Protein AF-M6KNP0-F1 (afdb_monom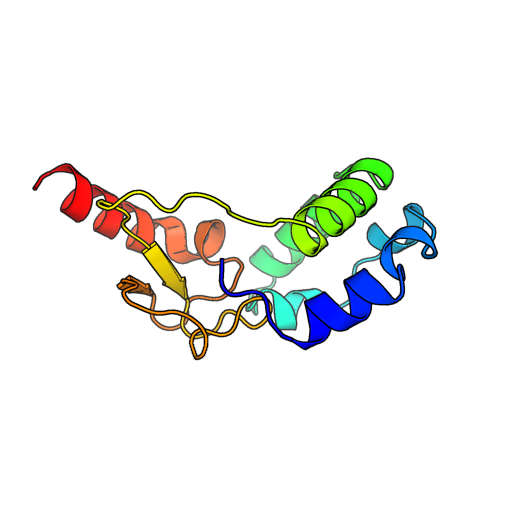er)

pLDDT: mean 92.95, std 5.59, range [58.66, 97.44]

Solvent-accessible surface area (backbone atoms only — not comparable to full-atom values): 7300 Å² total; per-residue (Å²): 125,74,72,55,69,67,48,52,51,44,44,74,70,40,48,62,76,71,51,62,37,68,60,70,42,59,82,52,75,67,52,36,59,38,32,44,50,82,53,69,66,55,48,49,50,52,44,51,50,38,62,71,46,55,30,64,55,54,43,46,51,54,50,48,61,50,65,65,75,78,91,75,78,73,92,88,67,89,42,77,43,23,68,43,13,59,77,61,48,44,92,60,60,75,85,53,51,70,40,82,82,15,15,62,49,25,78,73,81,38,38,67,64,51,50,54,52,50,48,60,65,71,76,106

Radius of gyration: 15.92 Å; Cα contacts (8 Å, |Δi|>4): 126; chains: 1; bounding box: 36×23×44 Å

Mean predicted aligned error: 3.73 Å

Organism: NCBI:txid1049928

Structure (mmCIF, N/CA/C/O backbone):
data_AF-M6KNP0-F1
#
_entry.id   AF-M6KNP0-F1
#
loop_
_atom_site.group_PDB
_atom_site.id
_atom_site.type_symbol
_atom_site.label_atom_id
_atom_site.label_alt_id
_atom_site.label_comp_id
_atom_site.label_asym_id
_atom_site.label_entity_id
_atom_site.label_seq_id
_atom_site.pdbx_PDB_ins_code
_atom_site.Cartn_x
_atom_site.Cartn_y
_atom_site.Cartn_z
_atom_site.occupancy
_atom_site.B_iso_or_equiv
_atom_site.auth_seq_id
_atom_site.auth_comp_id
_atom_site.auth_asym_id
_atom_site.auth_atom_id
_atom_site.pdbx_PDB_model_num
ATOM 1 N N . MET A 1 1 ? -14.562 -4.604 -3.640 1.00 62.22 1 MET A N 1
ATOM 2 C CA . MET A 1 1 ? -13.658 -3.453 -3.440 1.00 62.22 1 MET A CA 1
ATOM 3 C C . MET A 1 1 ? -14.157 -2.296 -4.284 1.00 62.22 1 MET A C 1
ATOM 5 O O . MET A 1 1 ? -14.415 -2.495 -5.469 1.00 62.22 1 MET A O 1
ATOM 9 N N . GLU A 1 2 ? -14.335 -1.118 -3.696 1.00 74.25 2 GLU A N 1
ATOM 10 C CA . GLU A 1 2 ? -14.739 0.072 -4.449 1.00 74.25 2 GLU A CA 1
ATOM 11 C C . GLU A 1 2 ? -13.529 0.640 -5.210 1.00 74.25 2 GLU A C 1
ATOM 13 O O . GLU A 1 2 ? -12.703 1.372 -4.673 1.00 74.25 2 GLU A O 1
ATOM 18 N N . MET A 1 3 ? -13.395 0.246 -6.478 1.00 85.81 3 MET A N 1
ATOM 19 C CA . MET A 1 3 ? -12.296 0.667 -7.348 1.00 85.81 3 MET A CA 1
ATOM 20 C C 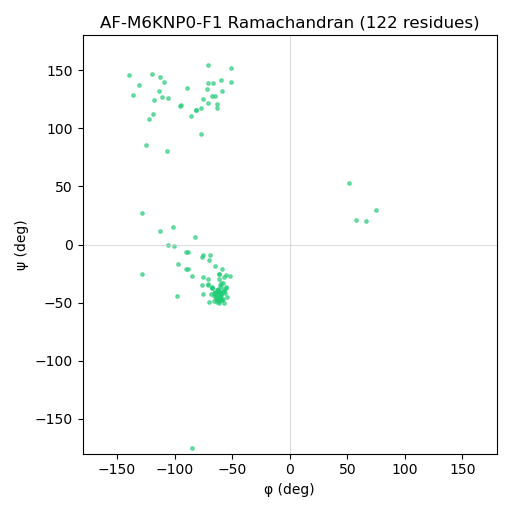. MET A 1 3 ? -12.499 2.121 -7.823 1.00 85.81 3 MET A C 1
ATOM 22 O O . MET A 1 3 ? -13.528 2.412 -8.446 1.00 85.81 3 MET A O 1
ATOM 26 N N . PRO A 1 4 ? -11.530 3.037 -7.620 1.00 89.50 4 PRO A N 1
ATOM 27 C CA . PRO A 1 4 ? -11.577 4.383 -8.186 1.00 89.50 4 PRO A CA 1
ATOM 28 C C . PRO A 1 4 ? -11.859 4.391 -9.697 1.00 89.50 4 PRO A C 1
ATOM 30 O O . PRO A 1 4 ? -11.313 3.592 -10.458 1.00 89.50 4 PRO A O 1
ATOM 33 N N . LYS A 1 5 ? -12.682 5.339 -10.170 1.00 89.88 5 LYS A N 1
ATOM 34 C CA . LYS A 1 5 ? -13.092 5.422 -11.590 1.00 89.88 5 LYS A CA 1
ATOM 35 C C . LYS A 1 5 ? -11.903 5.499 -12.558 1.00 89.88 5 LYS A C 1
ATOM 37 O O . LYS A 1 5 ? -11.941 4.881 -13.619 1.00 89.88 5 LYS A O 1
ATOM 42 N N . ILE A 1 6 ? -10.835 6.199 -12.169 1.00 91.50 6 ILE A N 1
ATOM 43 C CA . ILE A 1 6 ? -9.605 6.320 -12.963 1.00 91.50 6 ILE A CA 1
ATOM 44 C C . ILE A 1 6 ? -8.957 4.955 -13.239 1.00 91.50 6 ILE A C 1
ATOM 46 O O . ILE A 1 6 ? -8.488 4.703 -14.343 1.00 91.50 6 ILE A O 1
ATOM 50 N N . TYR A 1 7 ? -9.007 4.029 -12.283 1.00 92.25 7 TYR A N 1
ATOM 51 C CA . TYR A 1 7 ? -8.454 2.684 -12.438 1.00 92.25 7 TYR A CA 1
ATOM 52 C C . TYR A 1 7 ? -9.276 1.837 -13.407 1.00 92.25 7 TYR A C 1
ATOM 54 O O . TYR A 1 7 ? -8.704 1.103 -14.210 1.00 92.25 7 TYR A O 1
ATOM 62 N N . ARG A 1 8 ? -10.604 2.010 -13.429 1.00 90.62 8 ARG A N 1
ATOM 63 C CA . ARG A 1 8 ? -11.464 1.380 -14.446 1.00 90.62 8 ARG A CA 1
ATOM 64 C C . ARG A 1 8 ? -11.117 1.868 -15.853 1.00 90.62 8 ARG A C 1
ATOM 66 O O . ARG A 1 8 ? -11.064 1.059 -16.772 1.00 90.62 8 ARG A O 1
ATOM 73 N N . PHE A 1 9 ? -10.822 3.159 -16.009 1.00 93.62 9 PHE A N 1
ATOM 74 C CA . PHE A 1 9 ? -10.394 3.733 -17.286 1.00 93.62 9 PHE A CA 1
ATOM 75 C C . PHE A 1 9 ? -9.025 3.200 -17.737 1.00 93.62 9 PHE A C 1
ATOM 77 O O . PHE A 1 9 ? -8.896 2.709 -18.856 1.00 93.62 9 PHE A O 1
ATOM 84 N N . ILE A 1 10 ? -8.025 3.200 -16.846 1.00 93.69 10 ILE A N 1
ATOM 85 C CA . ILE A 1 10 ? -6.694 2.616 -17.105 1.00 93.69 10 ILE A CA 1
ATOM 86 C C . ILE A 1 10 ? -6.813 1.137 -17.506 1.00 93.69 10 ILE A C 1
ATOM 88 O O . ILE A 1 10 ? -6.131 0.687 -18.430 1.00 93.69 10 ILE A O 1
ATOM 92 N N . SER A 1 11 ? -7.685 0.388 -16.822 1.00 93.38 11 SER A N 1
ATOM 93 C CA . SER A 1 11 ? -7.969 -1.021 -17.109 1.00 93.38 11 SER A CA 1
ATOM 94 C C . SER A 1 11 ? -8.580 -1.209 -18.500 1.00 93.38 11 SER A C 1
ATOM 96 O O . SER A 1 11 ? -8.088 -2.032 -19.273 1.00 93.38 11 SER A O 1
ATOM 98 N N . ALA A 1 12 ? -9.595 -0.407 -18.848 1.00 93.25 12 ALA A N 1
ATOM 99 C CA . ALA A 1 12 ? -10.278 -0.456 -20.141 1.00 93.25 12 ALA A CA 1
ATOM 100 C C . ALA A 1 12 ? -9.341 -0.132 -21.314 1.00 93.25 12 ALA A C 1
ATOM 102 O O . ALA A 1 12 ? -9.386 -0.805 -22.339 1.00 93.25 12 ALA A O 1
ATOM 103 N N . LEU A 1 13 ? -8.443 0.840 -21.136 1.00 94.88 13 LEU A N 1
ATOM 104 C CA . LEU A 1 13 ? -7.423 1.189 -22.127 1.00 94.88 13 LEU A CA 1
ATOM 105 C C . LEU A 1 13 ? -6.259 0.187 -22.201 1.00 94.88 13 LEU A C 1
ATOM 107 O O . LEU A 1 13 ? -5.406 0.298 -23.075 1.00 94.88 13 LEU A O 1
ATOM 111 N N . GLY A 1 14 ? -6.167 -0.773 -21.276 1.00 93.81 14 GLY A N 1
ATOM 112 C CA . GLY A 1 14 ? -5.097 -1.770 -21.275 1.00 93.81 14 GLY A CA 1
ATOM 113 C C . GLY A 1 14 ? -3.696 -1.202 -21.009 1.00 93.81 14 GLY A C 1
ATOM 114 O O . GLY A 1 14 ? -2.712 -1.879 -21.307 1.00 93.81 14 GLY A O 1
ATOM 115 N N . ILE A 1 15 ? -3.584 -0.009 -20.409 1.00 94.94 15 ILE A N 1
ATOM 116 C CA . ILE A 1 15 ? -2.311 0.720 -20.236 1.00 94.94 15 ILE A CA 1
ATOM 117 C C . ILE A 1 15 ? -1.258 -0.148 -19.537 1.00 94.94 15 ILE A C 1
ATOM 119 O O . ILE A 1 15 ? -0.124 -0.244 -20.003 1.00 94.94 15 ILE A O 1
ATOM 123 N N . ILE A 1 16 ? -1.634 -0.852 -18.461 1.00 94.88 16 ILE A N 1
ATOM 124 C CA . ILE A 1 16 ? -0.698 -1.709 -17.710 1.00 94.88 16 ILE A CA 1
ATOM 125 C C . ILE A 1 16 ? -0.097 -2.815 -18.590 1.00 94.88 16 ILE A C 1
ATOM 127 O O . ILE A 1 16 ? 1.064 -3.186 -18.425 1.00 94.88 16 ILE A O 1
ATOM 131 N N . LYS A 1 17 ? -0.854 -3.332 -19.567 1.00 91.75 17 LYS A N 1
ATOM 132 C CA . LYS A 1 17 ? -0.347 -4.348 -20.498 1.00 91.75 17 LYS A CA 1
ATOM 133 C C . LYS A 1 17 ? 0.668 -3.770 -21.483 1.00 91.75 17 LYS A C 1
ATOM 135 O O . LYS A 1 17 ? 1.605 -4.485 -21.837 1.00 91.75 17 LYS A O 1
ATOM 140 N N . MET A 1 18 ? 0.507 -2.514 -21.896 1.00 94.88 18 MET A N 1
ATOM 141 C CA . MET A 1 18 ? 1.383 -1.853 -22.870 1.00 94.88 18 MET A CA 1
ATOM 142 C C . MET A 1 18 ? 2.726 -1.437 -22.263 1.00 94.88 18 MET A C 1
ATOM 144 O O . MET A 1 18 ? 3.756 -1.534 -22.923 1.00 94.88 18 MET A O 1
ATOM 148 N N . VAL A 1 19 ? 2.744 -1.033 -20.991 1.00 95.31 19 VAL A N 1
ATOM 149 C CA . VAL A 1 19 ? 3.971 -0.591 -20.313 1.00 95.31 19 VAL A CA 1
ATOM 150 C C . VAL A 1 19 ? 4.946 -1.769 -20.123 1.00 95.31 19 VAL A C 1
ATOM 152 O O . VAL A 1 19 ? 4.555 -2.816 -19.588 1.00 95.31 19 VAL A O 1
ATOM 155 N N . PRO A 1 20 ? 6.223 -1.655 -20.537 1.00 96.88 20 PRO A N 1
ATOM 156 C CA . PRO A 1 20 ? 7.224 -2.693 -20.304 1.00 96.88 20 PRO A CA 1
ATOM 157 C C . PRO A 1 20 ? 7.427 -2.983 -18.813 1.00 96.88 20 PRO A C 1
ATOM 159 O O . PRO A 1 20 ? 7.459 -2.073 -17.991 1.00 96.88 20 PRO A O 1
ATOM 162 N N . ALA A 1 21 ? 7.612 -4.257 -18.454 1.00 96.38 21 ALA A N 1
ATOM 163 C CA . ALA A 1 21 ? 7.661 -4.673 -17.050 1.00 96.38 21 ALA A CA 1
ATOM 164 C C . ALA A 1 21 ? 8.743 -3.933 -16.238 1.00 96.38 21 ALA A C 1
ATOM 166 O O . ALA A 1 21 ? 8.497 -3.552 -15.098 1.00 96.38 21 ALA A O 1
ATOM 167 N N . PHE A 1 22 ? 9.921 -3.696 -16.827 1.00 95.50 22 PHE A N 1
ATOM 168 C CA . PHE A 1 22 ? 11.049 -3.053 -16.144 1.00 95.50 22 PHE A CA 1
ATOM 169 C C . PHE A 1 22 ? 10.742 -1.626 -15.663 1.00 95.50 22 PHE A C 1
ATOM 171 O O . PHE A 1 22 ? 11.336 -1.192 -14.680 1.00 95.50 22 PHE A O 1
ATOM 178 N N . VAL A 1 23 ? 9.797 -0.918 -16.298 1.00 95.50 23 VAL A N 1
ATOM 179 C CA . VAL A 1 23 ? 9.395 0.442 -15.899 1.00 95.50 23 VAL A CA 1
ATOM 180 C C . VAL A 1 23 ? 8.843 0.445 -14.474 1.00 95.50 23 VAL A C 1
ATOM 182 O O . VAL A 1 23 ? 9.123 1.358 -13.705 1.00 95.50 23 VAL A O 1
ATOM 185 N N . TYR A 1 24 ? 8.143 -0.619 -14.073 1.00 93.88 24 TYR A N 1
ATOM 186 C CA . TYR A 1 24 ? 7.589 -0.753 -12.724 1.00 93.88 24 TYR A CA 1
ATOM 187 C C . TYR A 1 24 ? 8.642 -0.941 -11.625 1.00 93.88 24 TYR A C 1
ATOM 189 O O . TYR A 1 24 ? 8.298 -0.880 -10.450 1.00 93.88 24 TYR A O 1
ATOM 197 N N . LYS A 1 25 ? 9.915 -1.156 -11.982 1.00 94.56 25 LYS A N 1
ATOM 198 C CA . LYS A 1 25 ? 11.027 -1.193 -11.020 1.00 94.56 25 LYS A CA 1
ATOM 199 C C . LYS A 1 25 ? 11.643 0.178 -10.748 1.00 94.56 25 LYS A C 1
ATOM 201 O O . LYS A 1 25 ? 12.520 0.289 -9.893 1.00 94.56 25 LYS A O 1
ATOM 206 N N . ILE A 1 26 ? 11.226 1.210 -11.478 1.00 93.25 26 ILE A N 1
ATOM 207 C CA . ILE A 1 26 ? 11.751 2.562 -11.319 1.00 93.25 26 ILE A CA 1
ATOM 208 C C . ILE A 1 26 ? 10.963 3.247 -10.205 1.00 93.25 26 ILE A C 1
ATOM 210 O O . ILE A 1 26 ? 9.782 3.560 -10.356 1.00 93.25 26 ILE A O 1
ATOM 214 N N . TYR A 1 27 ? 11.622 3.486 -9.073 1.00 92.75 27 TYR A N 1
ATOM 215 C CA . TYR A 1 27 ? 11.036 4.287 -8.004 1.00 92.75 27 TYR A CA 1
ATOM 216 C C . TYR A 1 27 ? 10.858 5.746 -8.452 1.00 92.75 27 TYR A C 1
ATOM 218 O O . TYR A 1 27 ? 11.755 6.339 -9.050 1.00 92.75 27 TYR A O 1
ATOM 226 N N . ASN A 1 28 ? 9.725 6.345 -8.081 1.00 92.00 28 ASN A N 1
ATOM 227 C CA . ASN A 1 28 ? 9.428 7.763 -8.264 1.00 92.00 28 ASN A CA 1
ATOM 228 C C . ASN A 1 28 ? 8.898 8.348 -6.936 1.00 92.00 28 ASN A C 1
ATOM 230 O O . ASN A 1 28 ? 8.066 7.695 -6.305 1.00 92.00 28 ASN A O 1
ATOM 234 N N . PRO A 1 29 ? 9.311 9.557 -6.500 1.00 91.88 29 PRO A N 1
ATOM 235 C CA . PRO A 1 29 ? 8.776 10.215 -5.299 1.00 91.88 29 PRO A CA 1
ATOM 236 C C . PRO A 1 29 ? 7.245 10.328 -5.236 1.00 91.88 29 PRO A C 1
ATOM 238 O O . PRO A 1 29 ? 6.678 10.316 -4.144 1.00 91.88 29 PRO A O 1
ATOM 241 N N . ILE A 1 30 ? 6.566 10.368 -6.386 1.00 93.75 30 ILE A N 1
ATOM 242 C CA . ILE A 1 30 ? 5.099 10.322 -6.471 1.00 93.75 30 ILE A CA 1
ATOM 243 C C . ILE A 1 30 ? 4.547 9.048 -5.814 1.00 93.75 30 ILE A C 1
ATOM 245 O O . ILE A 1 30 ? 3.486 9.098 -5.196 1.00 93.75 30 ILE A O 1
ATOM 249 N N . LEU A 1 31 ? 5.267 7.921 -5.882 1.00 93.88 31 LEU A N 1
ATOM 250 C CA . LEU A 1 31 ? 4.868 6.684 -5.208 1.00 93.88 31 LEU A CA 1
ATOM 251 C C . LEU A 1 31 ? 4.806 6.889 -3.697 1.00 93.88 31 LEU A C 1
ATOM 253 O O . LEU A 1 31 ? 3.807 6.541 -3.090 1.00 93.88 31 LEU A O 1
ATOM 257 N N . SER A 1 32 ? 5.797 7.539 -3.094 1.00 94.44 32 SER A N 1
ATOM 258 C CA . SER A 1 32 ? 5.783 7.818 -1.653 1.00 94.44 32 SER A CA 1
ATOM 259 C C . SER A 1 32 ? 4.584 8.675 -1.243 1.00 94.44 32 SER A C 1
ATOM 261 O O . SER A 1 32 ? 3.890 8.367 -0.273 1.00 94.44 32 SER A O 1
ATOM 263 N N . TYR A 1 33 ? 4.252 9.685 -2.050 1.00 94.56 33 TYR A N 1
ATOM 264 C CA . TYR A 1 33 ? 3.041 10.475 -1.846 1.00 94.56 33 TYR A CA 1
ATOM 265 C C . TYR A 1 33 ? 1.764 9.623 -1.937 1.00 94.56 33 TYR A C 1
ATOM 267 O O . TYR A 1 33 ? 0.917 9.706 -1.040 1.00 94.56 33 TYR A O 1
ATOM 275 N N . LEU A 1 34 ? 1.629 8.796 -2.983 1.00 94.38 34 LEU A N 1
ATOM 276 C CA . LEU A 1 34 ? 0.471 7.918 -3.200 1.00 94.38 34 LEU A CA 1
ATOM 277 C C . LEU A 1 34 ? 0.317 6.873 -2.088 1.00 94.38 34 LEU A C 1
ATOM 279 O O . LEU A 1 34 ? -0.795 6.615 -1.635 1.00 94.38 34 LEU A O 1
ATOM 283 N N . PHE A 1 35 ? 1.436 6.330 -1.611 1.00 95.00 35 PHE A N 1
ATOM 284 C CA . PHE A 1 35 ? 1.475 5.362 -0.521 1.00 95.00 35 PHE A CA 1
ATOM 285 C C . PHE A 1 35 ? 1.263 5.999 0.862 1.00 95.00 35 PHE A C 1
ATOM 287 O O . PHE A 1 35 ? 1.008 5.291 1.835 1.00 95.00 35 PHE A O 1
ATOM 294 N N . GLY A 1 36 ? 1.297 7.333 0.951 1.00 93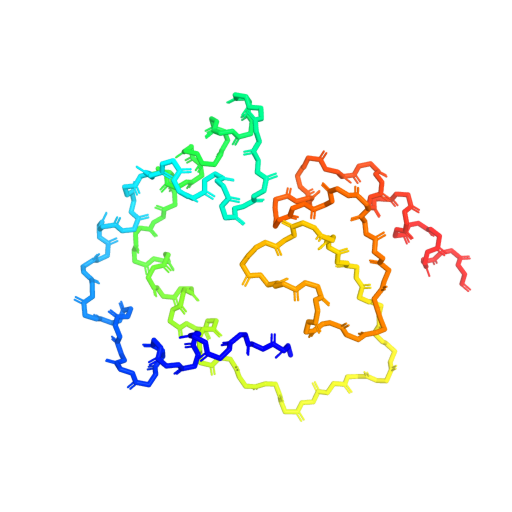.44 36 GLY A N 1
ATOM 295 C CA . GLY A 1 36 ? 1.063 8.071 2.191 1.00 93.44 36 GLY A CA 1
ATOM 296 C C . GLY A 1 36 ? 2.237 8.020 3.167 1.00 93.44 36 GLY A C 1
ATOM 297 O O . GLY A 1 36 ? 2.012 8.086 4.370 1.00 93.44 36 GLY A O 1
ATOM 298 N N . ILE A 1 37 ? 3.464 7.909 2.656 1.00 94.19 37 ILE A N 1
ATOM 299 C CA . ILE A 1 37 ? 4.688 7.825 3.459 1.00 94.19 37 ILE A CA 1
ATOM 300 C C . ILE A 1 37 ? 5.515 9.106 3.350 1.00 94.19 37 ILE A C 1
ATOM 302 O O . ILE A 1 37 ? 5.657 9.679 2.268 1.00 94.19 37 ILE A O 1
ATOM 306 N N . ASN A 1 38 ? 6.079 9.541 4.479 1.00 89.81 38 ASN A N 1
ATOM 307 C CA . ASN A 1 38 ? 6.857 10.782 4.575 1.00 89.81 38 ASN A CA 1
ATOM 308 C C . ASN A 1 38 ? 8.240 10.590 5.214 1.00 89.81 38 ASN A C 1
ATOM 310 O O . ASN A 1 38 ? 9.136 11.380 4.909 1.00 89.81 38 ASN A O 1
ATOM 314 N N . SER A 1 39 ? 8.423 9.565 6.053 1.00 94.62 39 SER A N 1
ATOM 315 C CA . SER A 1 39 ? 9.708 9.260 6.689 1.00 94.62 39 SER A CA 1
ATOM 316 C C . SER A 1 39 ? 10.711 8.710 5.675 1.00 94.62 39 SER A C 1
ATOM 318 O O . SER A 1 39 ? 10.336 8.174 4.624 1.00 94.62 39 SER A O 1
ATOM 320 N N . ASP A 1 40 ? 11.998 8.876 5.955 1.00 95.94 40 ASP A N 1
ATOM 321 C CA . ASP A 1 40 ? 13.043 8.381 5.060 1.00 95.94 40 ASP A CA 1
ATOM 322 C C . ASP A 1 40 ? 13.202 6.862 5.172 1.00 95.94 40 ASP A C 1
ATOM 324 O O . ASP A 1 40 ? 13.500 6.202 4.173 1.00 95.94 40 ASP A O 1
ATOM 328 N N . GLU A 1 41 ? 12.876 6.299 6.335 1.00 95.88 41 GLU A N 1
ATOM 329 C CA . GLU A 1 41 ? 12.795 4.865 6.595 1.00 95.88 41 GLU A CA 1
ATOM 330 C C . GLU A 1 41 ? 11.733 4.203 5.708 1.00 95.88 41 GLU A C 1
ATOM 332 O O . GLU A 1 41 ? 12.042 3.254 4.982 1.00 95.88 41 GLU A O 1
ATOM 337 N N . ASP A 1 42 ? 10.511 4.748 5.670 1.00 95.50 42 ASP A N 1
ATOM 338 C CA . ASP A 1 42 ? 9.427 4.207 4.842 1.00 95.50 42 ASP A CA 1
ATOM 339 C C . ASP A 1 42 ? 9.756 4.336 3.352 1.00 95.50 42 ASP A C 1
ATOM 341 O O . ASP A 1 42 ? 9.534 3.410 2.566 1.00 95.50 42 ASP A O 1
ATOM 345 N N . LYS A 1 43 ? 10.321 5.480 2.935 1.00 96.25 43 LYS A N 1
ATOM 346 C CA . LYS A 1 43 ? 10.748 5.688 1.541 1.00 96.25 43 LYS A CA 1
ATOM 347 C C . LYS A 1 43 ? 11.814 4.676 1.147 1.00 96.25 43 LYS A C 1
ATOM 349 O O . LYS A 1 43 ? 11.781 4.171 0.024 1.00 96.25 43 LYS A O 1
ATOM 354 N N . LYS A 1 44 ? 12.776 4.403 2.033 1.00 96.56 44 LYS A N 1
ATOM 355 C CA . LYS A 1 44 ? 13.810 3.391 1.808 1.00 96.56 44 LYS A CA 1
ATOM 356 C C . LYS A 1 44 ? 13.177 2.008 1.683 1.00 96.56 44 LYS A C 1
ATOM 358 O O . LYS A 1 44 ? 13.482 1.307 0.722 1.00 96.56 44 LYS A O 1
ATOM 363 N N . LEU A 1 45 ? 12.253 1.654 2.573 1.00 96.00 45 LEU A N 1
ATOM 364 C CA . LEU A 1 45 ? 11.559 0.371 2.528 1.00 96.00 45 LEU A CA 1
ATOM 365 C C . LEU A 1 45 ? 10.769 0.192 1.223 1.00 96.00 45 LEU A C 1
ATOM 367 O O . LEU A 1 45 ? 10.890 -0.843 0.571 1.00 96.00 45 LEU A O 1
ATOM 371 N N . LEU A 1 46 ? 10.027 1.214 0.783 1.00 95.94 46 LEU A N 1
ATOM 372 C CA . LEU A 1 46 ? 9.300 1.177 -0.488 1.00 95.94 46 LEU A CA 1
ATOM 373 C C . LEU A 1 46 ? 10.249 1.044 -1.691 1.00 95.94 46 LEU A C 1
ATOM 375 O O . LEU A 1 46 ? 9.980 0.267 -2.610 1.00 95.94 46 LEU A O 1
ATOM 379 N N . LYS A 1 47 ? 11.375 1.772 -1.694 1.00 96.31 47 LYS A N 1
ATOM 380 C CA . LYS A 1 47 ? 12.414 1.652 -2.732 1.00 96.31 47 LYS A CA 1
ATOM 381 C C . LYS A 1 47 ? 12.983 0.238 -2.792 1.00 96.31 47 LYS A C 1
ATOM 383 O O . LYS A 1 47 ? 13.075 -0.327 -3.882 1.00 96.31 47 LYS A O 1
ATOM 388 N N . ASP A 1 48 ? 13.342 -0.326 -1.643 1.00 95.94 48 ASP A N 1
ATOM 389 C CA . ASP A 1 48 ? 13.902 -1.673 -1.540 1.00 95.94 48 ASP A CA 1
ATOM 390 C C . ASP A 1 48 ? 12.875 -2.718 -1.996 1.00 95.94 48 ASP A C 1
ATOM 392 O O . ASP A 1 48 ? 13.200 -3.578 -2.814 1.00 95.94 48 ASP A O 1
ATOM 396 N N . PHE A 1 49 ? 11.610 -2.581 -1.587 1.00 94.62 49 PHE A N 1
ATOM 397 C CA . PHE A 1 49 ? 10.515 -3.441 -2.035 1.00 94.62 49 PHE A CA 1
ATOM 398 C C . PHE A 1 49 ? 10.362 -3.433 -3.564 1.00 94.62 49 PHE A C 1
ATOM 400 O O . PHE A 1 49 ? 10.364 -4.491 -4.195 1.00 94.62 49 PHE A O 1
ATOM 407 N N . ILE A 1 50 ? 10.301 -2.253 -4.191 1.00 95.69 50 ILE A N 1
ATOM 408 C CA . ILE A 1 50 ? 10.197 -2.116 -5.655 1.00 95.69 50 ILE A CA 1
ATOM 409 C C . ILE A 1 50 ? 11.431 -2.704 -6.354 1.00 95.69 50 ILE A C 1
ATOM 411 O O . ILE A 1 50 ? 11.318 -3.392 -7.373 1.00 95.69 50 ILE A O 1
ATOM 415 N N . LYS A 1 51 ? 12.626 -2.455 -5.806 1.00 95.56 51 LYS A N 1
ATOM 416 C CA . LYS A 1 51 ? 13.892 -2.937 -6.366 1.00 95.56 51 LYS A CA 1
ATOM 417 C C . LYS A 1 51 ? 14.023 -4.457 -6.273 1.00 95.56 51 LYS A C 1
ATOM 419 O O . LYS A 1 51 ? 14.573 -5.056 -7.197 1.00 95.56 51 LYS A O 1
ATOM 424 N N . LEU A 1 52 ? 13.549 -5.083 -5.203 1.00 96.56 52 LEU A N 1
ATOM 425 C CA . LEU A 1 52 ? 13.665 -6.529 -4.988 1.00 96.56 52 LEU A CA 1
ATOM 426 C C . LEU A 1 52 ? 12.541 -7.316 -5.671 1.00 96.56 52 LEU A C 1
ATOM 428 O O . LEU A 1 52 ? 12.750 -8.453 -6.091 1.00 96.56 52 LEU A O 1
ATOM 432 N N . THR A 1 53 ? 11.375 -6.703 -5.861 1.00 96.25 53 THR A N 1
ATOM 433 C CA . THR A 1 53 ? 10.229 -7.369 -6.482 1.00 96.25 53 THR A CA 1
ATOM 434 C C . THR A 1 53 ? 10.453 -7.606 -7.981 1.00 96.25 53 THR A C 1
ATOM 436 O O . THR A 1 53 ? 10.986 -6.768 -8.720 1.00 96.25 53 THR A O 1
ATOM 439 N N . ASN A 1 54 ? 10.041 -8.781 -8.463 1.00 97.44 54 ASN A N 1
ATOM 440 C CA . ASN A 1 54 ? 10.140 -9.134 -9.875 1.00 97.44 54 ASN A CA 1
ATOM 441 C C . ASN A 1 54 ? 9.247 -8.218 -10.735 1.00 97.44 54 ASN A C 1
ATOM 443 O O . ASN A 1 54 ? 8.043 -8.111 -10.518 1.00 97.44 54 ASN A O 1
ATOM 447 N N . ALA A 1 55 ? 9.822 -7.607 -11.770 1.00 97.31 55 ALA A N 1
ATOM 448 C CA . ALA A 1 55 ? 9.126 -6.668 -12.649 1.00 97.31 55 ALA A CA 1
ATOM 449 C C . ALA A 1 55 ? 7.870 -7.263 -13.320 1.00 97.31 55 ALA A C 1
ATOM 451 O O . ALA A 1 55 ? 6.837 -6.601 -13.441 1.00 97.31 55 ALA A O 1
ATOM 452 N N . LYS A 1 56 ? 7.951 -8.530 -13.757 1.00 97.44 56 LYS A N 1
ATOM 453 C CA . LYS A 1 56 ? 6.824 -9.244 -14.375 1.00 97.44 56 LYS A CA 1
ATOM 454 C C . LYS A 1 56 ? 5.718 -9.492 -13.352 1.00 97.44 56 LYS A C 1
ATOM 456 O O . LYS A 1 56 ? 4.550 -9.365 -13.704 1.00 97.44 56 LYS A O 1
ATOM 461 N N . PHE A 1 57 ? 6.086 -9.772 -12.100 1.00 97.12 57 PHE A N 1
ATOM 462 C CA . PHE A 1 57 ? 5.131 -9.911 -11.005 1.00 97.12 57 PHE A CA 1
ATOM 463 C C . PHE A 1 57 ? 4.401 -8.595 -10.718 1.00 97.12 57 PHE A C 1
ATOM 465 O O . PHE A 1 57 ? 3.179 -8.608 -10.672 1.00 97.12 57 PHE A O 1
ATOM 472 N N . ILE A 1 58 ? 5.098 -7.453 -10.627 1.00 96.38 58 ILE A N 1
ATOM 473 C CA . ILE A 1 58 ? 4.435 -6.149 -10.409 1.00 96.38 58 ILE A CA 1
ATOM 474 C C . ILE A 1 58 ? 3.436 -5.855 -11.538 1.00 96.38 58 ILE A C 1
ATOM 476 O O . ILE A 1 58 ? 2.278 -5.522 -11.283 1.00 96.38 58 ILE A O 1
ATOM 480 N N . LYS A 1 59 ? 3.858 -6.034 -12.798 1.00 97.12 59 LYS A N 1
ATOM 481 C CA . LYS A 1 59 ? 2.990 -5.839 -13.969 1.00 97.12 59 LYS A CA 1
ATOM 482 C C . LYS A 1 59 ? 1.763 -6.757 -13.938 1.00 97.12 59 LYS A C 1
ATOM 484 O O . LYS A 1 59 ? 0.652 -6.317 -14.249 1.00 97.12 59 LYS A O 1
ATOM 489 N N . TRP A 1 60 ? 1.957 -8.024 -13.573 1.00 96.69 60 TRP A N 1
ATOM 490 C CA . TRP A 1 60 ? 0.869 -8.981 -13.398 1.00 96.69 60 TRP A CA 1
ATOM 491 C C . TRP A 1 60 ? -0.076 -8.550 -12.270 1.00 96.69 60 TRP A C 1
ATOM 493 O O . TRP A 1 60 ? -1.273 -8.443 -12.513 1.00 96.69 60 TRP A O 1
ATOM 503 N N . ALA A 1 61 ? 0.443 -8.211 -11.088 1.00 95.88 61 ALA A N 1
ATOM 504 C CA . ALA A 1 61 ? -0.355 -7.838 -9.923 1.00 95.88 61 ALA A CA 1
ATOM 505 C C . ALA A 1 61 ? -1.237 -6.615 -10.210 1.00 95.88 61 ALA A C 1
ATOM 507 O O . ALA A 1 61 ? -2.442 -6.654 -9.972 1.00 95.88 61 ALA A O 1
ATOM 508 N N . LEU A 1 62 ? -0.672 -5.566 -10.820 1.00 94.62 62 LEU A N 1
ATOM 509 C CA . LEU A 1 62 ? -1.432 -4.389 -11.256 1.00 94.62 62 LEU A CA 1
ATOM 510 C C . LEU A 1 62 ? -2.521 -4.760 -12.270 1.00 94.62 62 LEU A C 1
ATOM 512 O O . LEU A 1 62 ? -3.655 -4.301 -12.158 1.00 94.62 62 LEU A O 1
ATOM 516 N N . SER A 1 63 ? -2.203 -5.620 -13.242 1.00 94.69 63 SER A N 1
ATOM 517 C CA . SER A 1 63 ? -3.184 -6.085 -14.232 1.00 94.69 63 SER A CA 1
ATOM 518 C C . SER A 1 63 ? -4.333 -6.862 -13.586 1.00 94.69 63 SER A C 1
ATOM 520 O O . SER A 1 63 ? -5.477 -6.718 -14.014 1.00 94.69 63 SER A O 1
ATOM 522 N N . THR A 1 64 ? -4.031 -7.679 -12.575 1.00 93.94 64 THR A N 1
ATOM 523 C CA . THR A 1 64 ? -5.006 -8.480 -11.829 1.00 93.94 64 THR A CA 1
ATOM 524 C C . THR A 1 64 ? -5.897 -7.593 -10.968 1.00 93.94 64 THR A C 1
ATOM 526 O O . THR A 1 64 ? -7.116 -7.678 -11.084 1.00 93.94 64 THR A O 1
ATOM 529 N N . ILE A 1 65 ? -5.318 -6.681 -10.178 1.00 92.56 65 ILE A N 1
ATOM 530 C CA . ILE A 1 65 ? -6.069 -5.754 -9.316 1.00 92.56 65 ILE A CA 1
ATOM 531 C C . ILE A 1 65 ? -7.037 -4.908 -10.150 1.00 92.56 65 ILE A C 1
ATOM 533 O O . ILE A 1 65 ? -8.220 -4.830 -9.830 1.00 92.56 65 ILE A O 1
ATOM 537 N N . LEU A 1 66 ? -6.578 -4.333 -11.267 1.00 92.50 66 LEU A N 1
ATOM 538 C CA . LEU A 1 66 ? -7.412 -3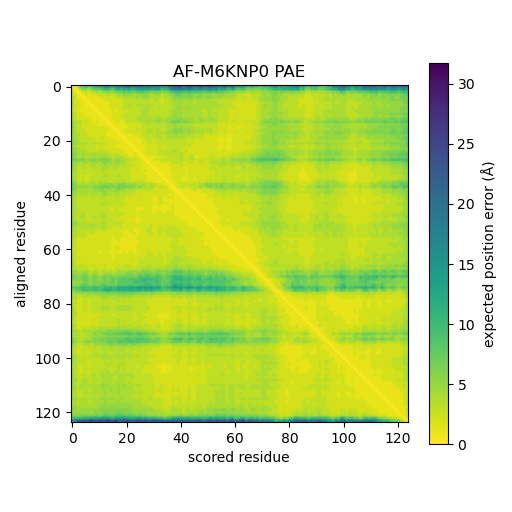.492 -12.136 1.00 92.50 66 LEU A CA 1
ATOM 539 C C . LEU A 1 66 ? -8.572 -4.230 -12.819 1.00 92.50 66 LEU A C 1
ATOM 541 O O . LEU A 1 66 ? -9.499 -3.592 -13.324 1.00 92.50 66 LEU A O 1
ATOM 545 N N . LYS A 1 67 ? -8.506 -5.559 -12.887 1.00 90.56 67 LYS A N 1
ATOM 546 C CA . LYS A 1 67 ? -9.548 -6.417 -13.461 1.00 90.56 67 LYS A CA 1
ATOM 547 C C . LYS A 1 67 ? -10.350 -7.159 -12.404 1.00 90.56 67 LYS A C 1
ATOM 549 O O . LYS A 1 67 ? -11.244 -7.921 -12.761 1.00 90.56 67 LYS A O 1
ATOM 554 N N . TRP A 1 68 ? -10.028 -6.958 -11.130 1.00 89.69 68 TRP A N 1
ATOM 555 C CA . TRP A 1 68 ? -10.680 -7.661 -10.047 1.00 89.69 68 TRP A CA 1
ATOM 556 C C . TRP A 1 68 ? -12.163 -7.301 -10.006 1.00 89.69 68 TRP A C 1
ATOM 558 O O . TRP A 1 68 ? -12.535 -6.137 -9.836 1.00 89.69 68 TRP A O 1
ATOM 568 N N . TYR A 1 69 ? -13.009 -8.317 -10.143 1.00 85.62 69 TYR A N 1
ATOM 569 C CA . TYR A 1 69 ? -14.450 -8.194 -10.018 1.00 85.62 69 TYR A CA 1
ATOM 570 C C . TYR A 1 69 ? -14.919 -9.134 -8.916 1.00 85.62 69 TYR A C 1
ATOM 572 O O . TYR A 1 69 ? -14.892 -10.352 -9.071 1.00 85.62 69 TYR A O 1
ATOM 580 N N . ASN A 1 70 ? -15.304 -8.553 -7.781 1.00 85.25 70 ASN A N 1
ATOM 581 C CA . ASN A 1 70 ? -15.799 -9.333 -6.659 1.00 85.25 70 ASN A CA 1
ATOM 582 C C . ASN A 1 70 ? -17.277 -9.670 -6.877 1.00 85.25 70 ASN A C 1
ATOM 584 O O . ASN A 1 70 ? -18.099 -8.756 -6.904 1.00 85.25 70 ASN A O 1
ATOM 588 N N . GLN A 1 71 ? -17.603 -10.954 -7.018 1.00 87.06 71 GLN A N 1
ATOM 589 C CA . GLN A 1 71 ? -18.983 -11.424 -7.203 1.00 87.06 71 GLN A CA 1
ATOM 590 C C . GLN A 1 71 ? -19.702 -11.702 -5.881 1.00 87.06 71 GLN A C 1
ATOM 592 O O . GLN A 1 71 ? -20.928 -11.700 -5.839 1.00 87.06 71 GLN A O 1
ATOM 597 N N . TYR A 1 72 ? -18.949 -11.919 -4.803 1.00 88.31 72 TYR A N 1
ATOM 598 C CA . TYR A 1 72 ? -19.488 -12.299 -3.506 1.00 88.31 72 TYR A CA 1
ATOM 599 C C . TYR A 1 72 ? -18.807 -11.510 -2.394 1.00 88.31 72 TYR A C 1
ATOM 601 O O . TYR A 1 72 ? -17.583 -11.452 -2.306 1.00 88.31 72 TYR A O 1
ATOM 609 N N . THR A 1 73 ? -19.608 -10.890 -1.537 1.00 83.88 73 THR A N 1
ATOM 610 C CA . THR A 1 73 ? -19.127 -10.195 -0.344 1.00 83.88 73 THR A CA 1
ATOM 611 C C . THR A 1 73 ? -19.765 -10.897 0.852 1.00 83.88 73 THR A C 1
ATOM 613 O O . THR A 1 73 ? -20.988 -10.835 0.959 1.00 83.88 73 THR A O 1
ATOM 616 N N . PRO A 1 74 ? -18.988 -11.602 1.697 1.00 85.81 74 PRO A N 1
ATOM 617 C CA . PRO A 1 74 ? -19.502 -12.166 2.942 1.00 85.81 74 PRO A CA 1
ATOM 618 C C . PRO A 1 74 ? -20.242 -11.130 3.801 1.00 85.81 74 PRO A C 1
ATOM 620 O O . PRO A 1 74 ? -19.923 -9.942 3.757 1.00 85.81 74 PRO A O 1
ATOM 623 N N . ASN A 1 75 ? -21.202 -11.590 4.605 1.00 82.31 75 ASN A N 1
ATOM 624 C CA . ASN A 1 75 ? -21.969 -10.715 5.500 1.00 82.31 75 ASN A CA 1
ATOM 625 C C . ASN A 1 75 ? -21.132 -10.201 6.684 1.00 82.31 75 ASN A C 1
ATOM 627 O O . ASN A 1 75 ? -21.355 -9.091 7.158 1.00 82.31 75 ASN A O 1
ATOM 631 N N . GLU A 1 76 ? -20.147 -10.979 7.132 1.00 85.88 76 GLU A N 1
ATOM 632 C CA . GLU A 1 76 ? -19.287 -10.656 8.273 1.00 85.88 76 GLU A CA 1
ATOM 633 C C . GLU A 1 76 ? -17.896 -10.260 7.777 1.00 85.88 76 GLU A C 1
ATOM 635 O O . GLU A 1 76 ? -16.965 -11.063 7.732 1.00 85.88 76 GLU A O 1
ATOM 640 N N . ILE A 1 77 ? -17.764 -9.009 7.333 1.00 90.19 77 ILE A N 1
ATOM 641 C CA . ILE A 1 77 ? -16.474 -8.442 6.933 1.00 90.19 77 ILE A CA 1
ATOM 642 C C . ILE A 1 77 ? -16.152 -7.275 7.836 1.00 90.19 77 ILE A C 1
ATOM 644 O O . ILE A 1 77 ? -16.881 -6.284 7.887 1.00 90.19 77 ILE A O 1
ATOM 648 N N . VAL A 1 78 ? -14.984 -7.359 8.458 1.00 92.25 78 VAL A N 1
ATOM 649 C CA . VAL A 1 78 ? -14.362 -6.208 9.084 1.00 92.25 78 VAL A CA 1
ATOM 650 C C . VAL A 1 78 ? -13.390 -5.576 8.104 1.00 92.25 78 VAL A C 1
ATOM 652 O O . VAL A 1 78 ? -12.436 -6.202 7.646 1.00 92.25 78 VAL A O 1
ATOM 655 N N . HIS A 1 79 ? -13.644 -4.315 7.772 1.00 93.69 79 HIS A N 1
ATOM 656 C CA . HIS A 1 79 ? -12.768 -3.528 6.923 1.00 93.69 79 HIS A CA 1
ATOM 657 C C . HIS A 1 79 ? -12.014 -2.511 7.780 1.00 93.69 79 HIS A C 1
ATOM 659 O O . HIS A 1 79 ? -12.632 -1.736 8.504 1.00 93.69 79 HIS A O 1
ATOM 665 N N . ILE A 1 80 ? -10.685 -2.503 7.696 1.00 95.62 80 ILE A N 1
ATOM 666 C CA . ILE A 1 80 ? -9.823 -1.482 8.299 1.00 95.62 80 ILE A CA 1
ATOM 667 C C . ILE A 1 80 ? -9.220 -0.666 7.157 1.00 95.62 80 ILE A C 1
ATOM 669 O O . ILE A 1 80 ? -8.638 -1.242 6.239 1.00 95.62 80 ILE A O 1
ATOM 673 N N . HIS A 1 81 ? -9.364 0.659 7.199 1.00 96.38 81 HIS A N 1
ATOM 674 C CA . HIS A 1 81 ? -8.944 1.543 6.109 1.00 96.38 81 HIS A CA 1
ATOM 675 C C . HIS A 1 81 ? -8.292 2.827 6.624 1.00 96.38 81 HIS A C 1
ATOM 677 O O . HIS A 1 81 ? -8.687 3.365 7.652 1.00 96.38 81 HIS A O 1
ATOM 683 N N . GLY A 1 82 ? -7.306 3.352 5.901 1.00 96.25 82 GLY A N 1
ATOM 684 C CA . GLY A 1 82 ? -6.620 4.593 6.264 1.00 96.25 82 GLY A CA 1
ATOM 685 C C . GLY A 1 82 ? -7.291 5.836 5.672 1.00 96.25 82 GLY A C 1
ATOM 686 O O . GLY A 1 82 ? -7.610 5.872 4.483 1.00 96.25 82 GLY A O 1
ATOM 687 N N . ASP A 1 83 ? -7.473 6.898 6.460 1.00 95.69 83 ASP A N 1
ATOM 688 C CA . ASP A 1 83 ? -8.084 8.153 5.980 1.00 95.69 83 ASP A CA 1
ATOM 689 C C . ASP A 1 83 ? -7.203 8.957 4.999 1.00 95.69 83 ASP A C 1
ATOM 691 O O . ASP A 1 83 ? -7.687 9.880 4.335 1.00 95.69 83 ASP A O 1
ATOM 695 N N . LYS A 1 84 ? -5.913 8.615 4.886 1.00 95.69 84 LYS A N 1
ATOM 696 C CA . LYS A 1 84 ? -4.931 9.223 3.973 1.00 95.69 84 LYS A CA 1
ATOM 697 C C . LYS A 1 84 ? -4.454 8.276 2.872 1.00 95.69 84 LYS A C 1
ATOM 699 O O . LYS A 1 84 ? -3.498 8.630 2.170 1.00 95.69 84 LYS A O 1
ATOM 704 N N . ASP A 1 85 ? -5.091 7.119 2.678 1.00 95.50 85 ASP A N 1
ATOM 705 C CA . ASP A 1 85 ? -4.829 6.283 1.504 1.00 95.50 85 ASP A CA 1
ATOM 706 C C . ASP A 1 85 ? -5.230 7.053 0.232 1.00 95.50 85 ASP A C 1
ATOM 708 O O . ASP A 1 85 ? -6.386 7.442 0.043 1.00 95.50 85 ASP A O 1
ATOM 712 N N . LYS A 1 86 ? -4.245 7.320 -0.635 1.00 94.19 86 LYS A N 1
ATOM 713 C CA . LYS A 1 86 ? -4.449 8.055 -1.891 1.00 94.19 86 LYS A CA 1
ATOM 714 C C . LYS A 1 86 ? -4.613 7.134 -3.095 1.00 94.19 86 LYS A C 1
ATOM 716 O O . LYS A 1 86 ? -5.095 7.595 -4.129 1.00 94.19 86 LYS A O 1
ATOM 721 N N . LEU A 1 87 ? -4.223 5.865 -2.974 1.00 93.00 87 LEU A N 1
ATOM 722 C CA . LEU A 1 87 ? -4.472 4.846 -3.990 1.00 93.00 87 LEU A CA 1
ATOM 723 C C . LEU A 1 87 ? -5.939 4.412 -3.936 1.00 93.00 87 LEU A C 1
ATOM 725 O O . LEU A 1 87 ? -6.610 4.348 -4.963 1.00 93.00 87 LEU A O 1
ATOM 729 N N . PHE A 1 88 ? -6.475 4.230 -2.732 1.00 92.81 88 PHE A N 1
ATOM 730 C CA . PHE A 1 88 ? -7.877 3.896 -2.497 1.00 92.81 88 PHE A CA 1
ATOM 731 C C . PHE A 1 88 ? -8.509 4.912 -1.535 1.00 92.81 88 PHE A C 1
ATOM 733 O O . PHE A 1 88 ? -8.549 4.686 -0.328 1.00 92.81 88 PHE A O 1
ATOM 740 N N . PRO A 1 89 ? -9.004 6.057 -2.047 1.00 92.75 89 PRO A N 1
ATOM 741 C CA . PRO A 1 89 ? -9.531 7.127 -1.207 1.00 92.75 89 PRO A CA 1
ATOM 742 C C . PRO A 1 89 ? -10.694 6.686 -0.312 1.00 92.75 89 PRO A C 1
ATOM 744 O O . PRO A 1 89 ? -11.690 6.155 -0.805 1.00 92.75 89 PRO A O 1
ATOM 747 N N . VAL A 1 90 ? -10.618 7.032 0.978 1.00 93.25 90 VAL A N 1
ATOM 748 C CA . VAL A 1 90 ? -11.618 6.684 2.011 1.00 93.25 90 VAL A CA 1
ATOM 749 C C . VAL A 1 90 ? -13.048 7.125 1.676 1.00 93.25 90 VAL A C 1
ATOM 751 O O . VAL A 1 90 ? -14.007 6.490 2.092 1.00 93.25 90 VAL A O 1
ATOM 754 N N . ARG A 1 91 ? -13.220 8.169 0.855 1.00 89.94 91 ARG A N 1
ATOM 755 C CA . ARG A 1 91 ? -14.539 8.639 0.381 1.00 89.94 91 ARG A CA 1
ATOM 756 C C . ARG A 1 91 ? -15.346 7.587 -0.391 1.00 89.94 91 ARG A C 1
ATOM 758 O O . ARG A 1 91 ? -16.550 7.746 -0.545 1.00 89.94 91 ARG A O 1
ATOM 765 N N . SER A 1 92 ? -14.669 6.571 -0.921 1.00 84.44 92 SER A N 1
ATOM 766 C CA . SER A 1 92 ? -15.279 5.440 -1.621 1.00 84.44 92 SER A CA 1
ATOM 767 C C . SER A 1 92 ? -15.345 4.199 -0.727 1.00 84.44 92 SER A C 1
ATOM 769 O O . SER A 1 92 ? -15.461 3.093 -1.224 1.00 84.44 92 SER A O 1
ATOM 771 N N . ILE A 1 93 ? -15.166 4.327 0.585 1.00 88.00 93 ILE A N 1
ATOM 772 C CA . ILE A 1 93 ? -15.197 3.194 1.505 1.00 88.00 93 ILE A CA 1
ATOM 773 C C . ILE A 1 93 ? -16.404 3.346 2.423 1.00 88.00 93 ILE A C 1
ATOM 775 O O . ILE A 1 93 ? -16.637 4.406 2.999 1.00 88.00 93 ILE A O 1
ATOM 779 N N . LYS A 1 94 ? -17.173 2.266 2.562 1.00 84.31 94 LYS A N 1
ATOM 780 C CA . LYS A 1 94 ? -18.324 2.176 3.465 1.00 84.31 94 LYS A CA 1
ATOM 781 C C . LYS A 1 94 ? -18.019 1.183 4.577 1.00 84.31 94 LYS A C 1
ATOM 783 O O . LYS A 1 94 ? -17.380 0.167 4.314 1.00 84.31 94 LYS A O 1
ATOM 788 N N . ASN A 1 95 ? -18.511 1.471 5.783 1.0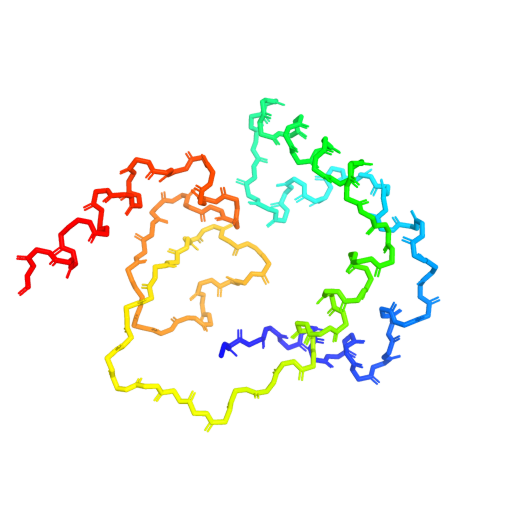0 88.44 95 ASN A N 1
ATOM 789 C CA . ASN A 1 95 ? -18.469 0.573 6.942 1.00 88.44 95 ASN A CA 1
ATOM 790 C C . ASN A 1 95 ? -17.061 0.022 7.240 1.00 88.44 95 ASN A C 1
ATOM 792 O O . ASN A 1 95 ? -16.865 -1.188 7.317 1.00 88.44 95 ASN A O 1
ATOM 796 N N . ALA A 1 96 ? -16.077 0.915 7.375 1.00 93.31 96 ALA A N 1
ATOM 797 C CA . ALA A 1 96 ? -14.712 0.555 7.749 1.00 93.31 96 ALA A CA 1
ATOM 798 C C . ALA A 1 96 ? -14.288 1.236 9.053 1.00 93.31 96 ALA A C 1
ATOM 800 O O . ALA A 1 96 ? -14.655 2.383 9.312 1.00 93.31 96 ALA A O 1
ATOM 801 N N . PHE A 1 97 ? -13.464 0.549 9.840 1.00 94.94 97 PHE A N 1
ATOM 802 C CA . PHE A 1 97 ? -12.698 1.153 10.920 1.00 94.94 97 PHE A CA 1
ATOM 803 C C . PHE A 1 97 ? -11.594 2.012 10.322 1.00 94.94 97 PHE A C 1
ATOM 805 O O . PHE A 1 97 ? -10.767 1.529 9.546 1.00 94.94 97 PHE A O 1
ATOM 812 N N . ILE A 1 98 ? -11.598 3.295 10.672 1.00 96.44 98 ILE A N 1
ATOM 813 C CA . ILE A 1 98 ? -10.694 4.265 10.071 1.00 96.44 98 ILE A CA 1
ATOM 814 C C . ILE A 1 98 ? -9.452 4.446 10.939 1.00 96.44 98 ILE A C 1
ATOM 816 O O . ILE A 1 98 ? -9.551 4.910 12.073 1.00 96.44 98 ILE A O 1
ATOM 820 N N . ILE A 1 99 ? -8.287 4.135 10.372 1.00 96.88 99 ILE A N 1
ATOM 821 C CA . ILE A 1 99 ? -6.979 4.444 10.954 1.00 96.88 99 ILE A CA 1
ATOM 822 C C . ILE A 1 99 ? -6.646 5.895 10.623 1.00 96.88 99 ILE A C 1
ATOM 824 O O . ILE A 1 99 ? -6.504 6.274 9.452 1.00 96.88 99 ILE A O 1
ATOM 828 N N . LYS A 1 100 ? -6.541 6.727 11.660 1.00 95.69 100 LYS A N 1
ATOM 829 C CA . LYS A 1 100 ? -6.298 8.162 11.502 1.00 95.69 100 LYS A CA 1
ATOM 830 C C . LYS A 1 100 ? -4.860 8.411 11.055 1.00 95.69 100 LYS A C 1
ATOM 832 O O . LYS A 1 100 ? -3.907 7.889 11.624 1.00 95.69 100 LYS A O 1
ATOM 837 N N . ASN A 1 101 ? -4.694 9.273 10.057 1.00 94.88 101 ASN A N 1
ATOM 838 C CA . ASN A 1 101 ? -3.436 9.481 9.341 1.00 94.88 101 ASN A CA 1
ATOM 839 C C . ASN A 1 101 ? -2.879 8.200 8.685 1.00 94.88 101 ASN A C 1
ATOM 841 O O . ASN A 1 101 ? -1.683 8.132 8.396 1.00 94.88 101 ASN A O 1
ATOM 845 N N . GLY A 1 102 ? -3.725 7.193 8.447 1.00 96.31 102 GLY A N 1
ATOM 846 C CA . GLY A 1 102 ? -3.342 5.945 7.793 1.00 96.31 102 GLY A CA 1
ATOM 847 C C . GLY A 1 102 ? -3.216 6.135 6.283 1.00 96.31 102 GLY A C 1
ATOM 848 O O . GLY A 1 102 ? -4.191 6.473 5.614 1.00 96.31 102 GLY A O 1
ATOM 849 N N . GLY A 1 103 ? -2.016 5.941 5.735 1.00 96.25 103 GLY A N 1
ATOM 850 C CA . GLY A 1 103 ? -1.780 5.865 4.289 1.00 96.25 103 GLY A CA 1
ATOM 851 C C . GLY A 1 103 ? -2.014 4.458 3.730 1.00 96.25 103 GLY A C 1
ATOM 852 O O . GLY A 1 103 ? -2.354 3.538 4.464 1.00 96.25 103 GLY A O 1
ATOM 853 N N . HIS A 1 104 ? -1.739 4.246 2.441 1.00 96.19 104 HIS A N 1
ATOM 854 C CA . HIS A 1 104 ? -1.760 2.894 1.857 1.00 96.19 104 HIS A CA 1
ATOM 855 C C . HIS A 1 104 ? -0.726 1.961 2.513 1.00 96.19 104 HIS A C 1
ATOM 857 O O . HIS A 1 104 ? -0.912 0.752 2.606 1.00 96.19 104 HIS A O 1
ATOM 863 N N . PHE A 1 105 ? 0.377 2.537 2.992 1.00 96.62 105 PHE A N 1
ATOM 864 C CA . PHE A 1 105 ? 1.469 1.827 3.658 1.00 96.62 105 PHE A CA 1
ATOM 865 C C . PHE A 1 105 ? 1.207 1.547 5.151 1.00 96.62 105 PHE A C 1
ATOM 867 O O . PHE A 1 105 ? 2.096 1.057 5.845 1.00 96.62 105 PHE A O 1
ATOM 874 N N . MET A 1 106 ? -0.001 1.844 5.654 1.00 96.50 106 MET A N 1
ATOM 875 C CA . MET A 1 106 ? -0.344 1.763 7.082 1.00 96.50 106 MET A CA 1
ATOM 876 C C . MET A 1 106 ? -0.121 0.385 7.701 1.00 96.50 106 MET A C 1
ATOM 878 O O . MET A 1 106 ? 0.183 0.293 8.883 1.00 96.50 106 MET A O 1
ATOM 882 N N . ILE A 1 1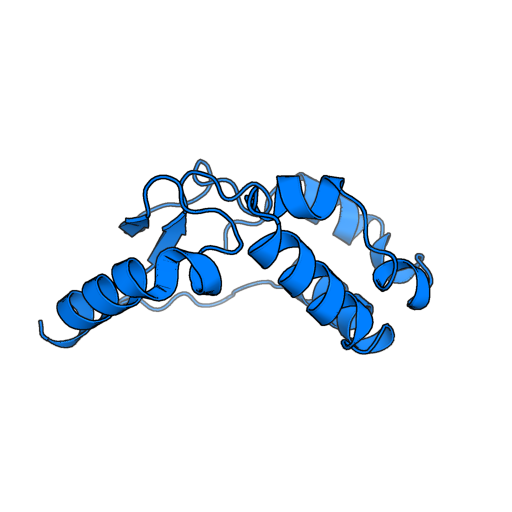07 ? -0.201 -0.687 6.912 1.00 95.50 107 ILE A N 1
ATOM 883 C CA . ILE A 1 107 ? 0.046 -2.040 7.421 1.00 95.50 107 ILE A CA 1
ATOM 884 C C . ILE A 1 107 ? 1.477 -2.206 7.958 1.00 95.50 107 ILE A C 1
ATOM 886 O O . ILE A 1 107 ? 1.709 -3.036 8.829 1.00 95.50 107 ILE A O 1
ATOM 890 N N . LEU A 1 108 ? 2.420 -1.399 7.458 1.00 95.31 108 LEU A N 1
ATOM 891 C CA . LEU A 1 108 ? 3.822 -1.415 7.865 1.00 95.31 108 LEU A CA 1
ATOM 892 C C . LEU A 1 108 ? 4.132 -0.335 8.905 1.00 95.31 108 LEU A C 1
ATOM 894 O O . LEU A 1 108 ? 4.808 -0.625 9.882 1.00 95.31 108 LEU A O 1
ATOM 898 N N . ASN A 1 109 ? 3.638 0.895 8.724 1.00 95.44 109 ASN A N 1
ATOM 899 C CA . ASN A 1 109 ? 4.010 2.027 9.591 1.00 95.44 109 ASN A CA 1
ATOM 900 C C . ASN A 1 109 ? 2.972 2.388 10.676 1.00 95.44 109 ASN A C 1
ATOM 902 O O . ASN A 1 109 ? 3.199 3.296 11.476 1.00 95.44 109 ASN A O 1
ATOM 906 N N . LYS A 1 110 ? 1.837 1.683 10.715 1.00 96.19 110 LYS A N 1
ATOM 907 C CA . LYS A 1 110 ? 0.796 1.751 11.758 1.00 96.19 110 LYS A CA 1
ATOM 908 C C . LYS A 1 110 ? 0.448 0.356 12.287 1.00 96.19 110 LYS A C 1
ATOM 910 O O . LYS A 1 110 ? -0.671 0.125 12.745 1.00 96.19 110 LYS A O 1
ATOM 915 N N . SER A 1 111 ? 1.396 -0.580 12.216 1.00 95.94 111 SER A N 1
ATOM 916 C CA . SER A 1 111 ? 1.190 -1.984 12.585 1.00 95.94 111 SER A CA 1
ATOM 917 C C . SER A 1 111 ? 0.660 -2.159 14.007 1.00 95.94 111 SER A C 1
ATOM 919 O O . SER A 1 111 ? -0.194 -3.013 14.217 1.00 95.94 111 SER A O 1
ATOM 921 N N . ASP A 1 112 ? 1.105 -1.345 14.965 1.00 96.50 112 ASP A N 1
ATOM 922 C CA . ASP A 1 112 ? 0.694 -1.459 16.371 1.00 96.50 112 ASP A CA 1
ATOM 923 C C . ASP A 1 112 ? -0.781 -1.083 16.574 1.00 96.50 112 ASP A C 1
ATOM 925 O O . ASP A 1 112 ? -1.521 -1.785 17.266 1.00 96.50 112 ASP A O 1
ATOM 929 N N . GLU A 1 113 ? -1.234 -0.010 15.918 1.00 96.06 113 GLU A N 1
ATOM 930 C CA . GLU A 1 113 ? -2.632 0.443 15.949 1.00 96.06 113 GLU A CA 1
ATOM 931 C C . GLU A 1 113 ? -3.544 -0.588 15.273 1.00 96.06 113 GLU A C 1
ATOM 933 O O . GLU A 1 113 ? -4.579 -0.970 15.820 1.00 96.06 113 GLU A O 1
ATOM 938 N N . ILE A 1 114 ? -3.116 -1.110 14.119 1.00 96.56 114 ILE A N 1
ATOM 939 C CA . ILE A 1 114 ? -3.838 -2.164 13.399 1.00 96.56 114 ILE A CA 1
ATOM 940 C C . ILE A 1 114 ? -3.890 -3.449 14.229 1.00 96.56 114 ILE A C 1
ATOM 942 O O . ILE A 1 114 ? -4.953 -4.052 14.334 1.00 96.56 114 ILE A O 1
ATOM 946 N N . SER A 1 115 ? -2.780 -3.859 14.846 1.00 96.94 115 SER A N 1
ATOM 947 C CA . SER A 1 115 ? -2.711 -5.084 15.655 1.00 96.94 115 SER A CA 1
ATOM 948 C C . SER A 1 115 ? -3.589 -4.984 16.897 1.00 96.94 115 SER A C 1
ATOM 950 O O . SER A 1 115 ? -4.312 -5.926 17.214 1.00 96.94 115 SER A O 1
ATOM 952 N N . SER A 1 116 ? -3.590 -3.823 17.557 1.00 95.81 116 SER A N 1
ATOM 953 C CA . SER A 1 116 ? -4.484 -3.548 18.686 1.00 95.81 116 SER A CA 1
ATOM 954 C C . SER A 1 116 ? -5.944 -3.639 18.252 1.00 95.81 116 SER A C 1
ATOM 956 O O . SER A 1 116 ? -6.743 -4.312 18.901 1.00 95.81 116 SER A O 1
ATOM 958 N N . LYS A 1 117 ? -6.283 -3.050 17.096 1.00 95.00 117 LYS A N 1
ATOM 959 C CA . LYS A 1 117 ? -7.649 -3.105 16.579 1.00 95.00 117 LYS A CA 1
ATOM 960 C C . LYS A 1 117 ? -8.071 -4.519 16.187 1.00 95.00 117 LYS A C 1
ATOM 962 O O . LYS A 1 117 ? -9.192 -4.921 16.477 1.00 95.00 117 LYS A O 1
ATOM 967 N N . LEU A 1 118 ? -7.182 -5.279 15.550 1.00 95.19 118 LEU A N 1
ATOM 968 C CA . LEU A 1 118 ? -7.422 -6.682 15.211 1.00 95.19 118 LEU A CA 1
ATOM 969 C C . LEU A 1 118 ? -7.670 -7.525 16.461 1.00 95.19 118 LEU A C 1
ATOM 971 O O . LEU A 1 118 ? -8.577 -8.348 16.451 1.00 95.19 118 LEU A O 1
ATOM 975 N N . LYS A 1 119 ? -6.917 -7.292 17.541 1.00 96.12 119 LYS A N 1
ATOM 976 C CA . LYS A 1 119 ? -7.126 -7.976 18.818 1.00 96.12 119 LYS A CA 1
ATOM 977 C C . LYS A 1 119 ? -8.526 -7.707 19.377 1.00 96.12 119 LYS A C 1
ATOM 979 O O . LYS A 1 119 ? -9.236 -8.656 19.675 1.00 96.12 119 LYS A O 1
ATOM 984 N N . GLU A 1 120 ? -8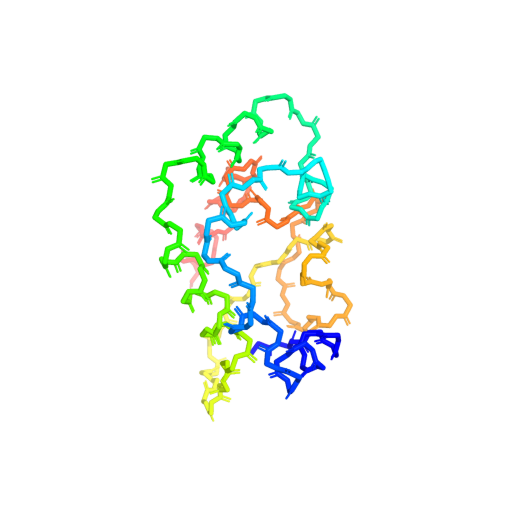.966 -6.447 19.411 1.00 94.69 120 GLU A N 1
ATOM 985 C CA . GLU A 1 120 ? -10.341 -6.103 19.816 1.00 94.69 120 GLU A CA 1
ATOM 986 C C . GLU A 1 120 ? -11.400 -6.795 18.949 1.00 94.69 120 GLU A C 1
ATOM 988 O O . GLU A 1 120 ? -12.431 -7.221 19.452 1.00 94.69 120 GLU A O 1
ATOM 993 N N . ILE A 1 121 ? -11.176 -6.878 17.637 1.00 92.94 121 ILE A N 1
ATOM 994 C CA . ILE A 1 121 ? -12.125 -7.500 16.706 1.00 92.94 121 ILE A CA 1
ATOM 995 C C . ILE A 1 121 ? -12.228 -9.013 16.937 1.00 92.94 121 ILE A C 1
ATOM 997 O O . ILE A 1 121 ? -13.312 -9.558 16.777 1.00 92.94 121 ILE A O 1
ATOM 1001 N N . LEU A 1 122 ? -11.115 -9.678 17.259 1.00 92.25 122 LEU A N 1
ATOM 1002 C CA . LEU A 1 122 ? -11.034 -11.139 17.382 1.00 92.25 122 LEU A CA 1
ATOM 1003 C C . LEU A 1 122 ? -11.338 -11.667 18.791 1.00 92.25 122 LEU A C 1
ATOM 1005 O O . LEU A 1 122 ? -11.614 -12.853 18.935 1.00 92.25 122 LEU A O 1
ATOM 1009 N N . GLU A 1 123 ? -11.221 -10.828 19.823 1.00 92.50 123 GLU A N 1
ATOM 1010 C CA . GLU A 1 123 ? -11.530 -11.187 21.217 1.00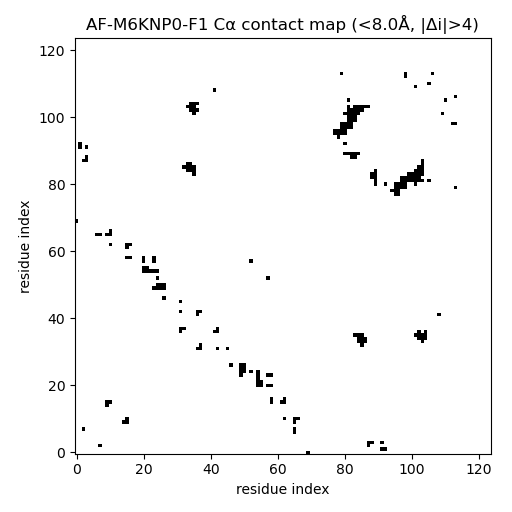 92.50 123 GLU A CA 1
ATOM 1011 C C . GLU A 1 123 ? -12.993 -10.907 21.612 1.00 92.50 123 GLU A C 1
ATOM 1013 O O . GLU A 1 123 ? -13.403 -11.291 22.709 1.00 92.50 123 GLU A O 1
ATOM 1018 N N . ASN A 1 124 ? -13.767 -10.261 20.732 1.00 58.66 124 ASN A N 1
ATOM 1019 C CA . ASN A 1 124 ? -15.232 -10.179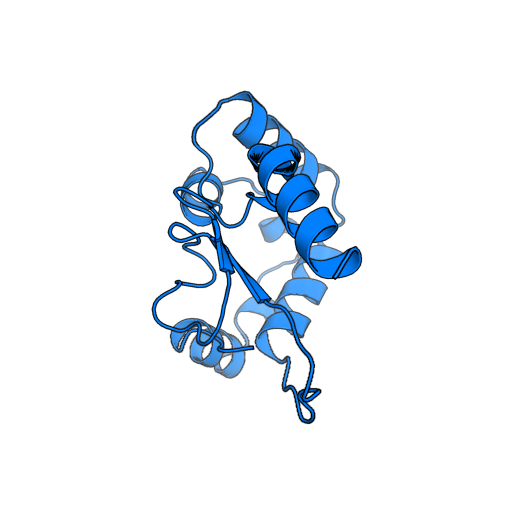 20.814 1.00 58.66 124 ASN A CA 1
ATOM 1020 C C . ASN A 1 124 ? -15.885 -11.367 20.099 1.00 58.66 124 ASN A C 1
ATOM 1022 O O . ASN A 1 124 ? -16.980 -11.772 20.550 1.00 58.66 124 ASN A O 1
#

InterPro domains:
  IPR029058 Alpha/Beta hydrolase fold [G3DSA:3.40.50.1820] (8-124)
  IPR029058 Alpha/Beta hydrolase fold [SSF53474] (16-123)

Sequence (124 aa):
MEMPKIYRFISALGIIKMVPAFVYKIYNPILSYLFGINSDEDKKLLKDFIKLTNAKFIKWALSTILKWYNQYTPNEIVHIHGDKDKLFPVRSIKNAFIIKNGGHFMILNKSDEISSKLKEILEN

Foldseek 3Di:
DQAPPVLLVCLVVVVLVVDDLVVQLDDDVVVCQLQLHDDPVVVVVVNVCSNPDDSVVVSVVSNCVSPDDDPDDDPDDAAAEECRNNNDHCVRDDRYHYDYSHYNCCVPVVVVVVVVVVCVVVVD

Secondary structure (DSSP, 8-state):
----HHHHHHHHTTHHHHS-GGGGGS--HHHHHHHT--SHHHHHHHHHHHHHS-HHHHHHHHHHHTT-------SS--EEEETT-SSS-GGG--SEEEETT--TTHHHHSHHHHHHHHHHHHH-